Protein AF-A0A3N4JQL1-F1 (afdb_monomer)

Structure (mmCIF, N/CA/C/O backbone):
data_AF-A0A3N4JQL1-F1
#
_entry.id   AF-A0A3N4JQL1-F1
#
loop_
_atom_site.group_PDB
_atom_site.id
_atom_site.type_symbol
_atom_site.label_atom_id
_atom_site.label_alt_id
_atom_site.label_comp_id
_atom_site.label_asym_id
_atom_site.label_entity_id
_atom_site.label_seq_id
_atom_site.pdbx_PDB_ins_code
_atom_site.Cartn_x
_atom_site.Cartn_y
_atom_site.Cartn_z
_atom_site.occupancy
_atom_site.B_iso_or_equiv
_atom_site.auth_seq_id
_atom_site.auth_comp_id
_atom_site.auth_asym_id
_atom_site.auth_atom_id
_atom_site.pdbx_PDB_model_num
ATOM 1 N N . TYR A 1 1 ? 17.168 -10.521 4.144 1.00 56.81 1 TYR A N 1
ATOM 2 C CA . TYR A 1 1 ? 16.136 -9.722 3.453 1.00 56.81 1 TYR A CA 1
ATOM 3 C C . TYR A 1 1 ? 16.678 -9.298 2.098 1.00 56.81 1 TYR A C 1
ATOM 5 O O . TYR A 1 1 ? 17.847 -8.939 2.035 1.00 56.81 1 TYR A O 1
ATOM 13 N N . ARG A 1 2 ? 15.892 -9.402 1.019 1.00 80.06 2 ARG A N 1
ATOM 14 C CA . ARG A 1 2 ? 16.260 -8.841 -0.292 1.00 80.06 2 ARG A CA 1
ATOM 15 C C . ARG A 1 2 ? 15.625 -7.458 -0.396 1.00 80.06 2 ARG A C 1
ATOM 17 O O . ARG A 1 2 ? 14.426 -7.340 -0.173 1.00 80.06 2 ARG A O 1
ATOM 24 N N . VAL A 1 3 ? 16.432 -6.441 -0.678 1.00 80.75 3 VAL A N 1
ATOM 25 C CA . VAL A 1 3 ? 15.967 -5.067 -0.904 1.00 80.75 3 VAL A CA 1
ATOM 26 C C . VAL A 1 3 ? 15.779 -4.888 -2.405 1.00 80.75 3 VAL A C 1
ATOM 28 O O . VAL A 1 3 ? 16.675 -5.235 -3.175 1.00 80.75 3 VAL A O 1
ATOM 31 N N . VAL A 1 4 ? 14.611 -4.398 -2.817 1.00 80.88 4 VAL A N 1
ATOM 32 C CA . VAL A 1 4 ? 14.348 -4.075 -4.224 1.00 80.88 4 VAL A CA 1
ATOM 33 C C . VAL A 1 4 ? 15.148 -2.815 -4.576 1.00 80.88 4 VAL A C 1
ATOM 35 O O . VAL A 1 4 ? 15.063 -1.840 -3.825 1.00 80.88 4 VAL A O 1
ATOM 38 N N . PRO A 1 5 ? 15.941 -2.814 -5.664 1.00 80.31 5 PRO A N 1
ATOM 39 C CA . PRO A 1 5 ? 16.619 -1.609 -6.130 1.00 80.31 5 PRO A CA 1
ATOM 40 C C . PRO A 1 5 ? 15.597 -0.497 -6.375 1.00 80.31 5 PRO A C 1
ATOM 42 O O . PRO A 1 5 ? 14.609 -0.719 -7.071 1.00 80.31 5 PRO A O 1
ATOM 45 N N . TRP A 1 6 ? 15.826 0.678 -5.788 1.00 80.50 6 TRP A N 1
ATOM 46 C CA . TRP A 1 6 ? 14.898 1.802 -5.867 1.00 80.50 6 TRP A CA 1
ATOM 47 C C . TRP A 1 6 ? 15.574 3.024 -6.485 1.00 80.50 6 TRP A C 1
ATOM 49 O O . TRP A 1 6 ? 16.592 3.474 -5.946 1.00 80.50 6 TRP A O 1
ATOM 59 N N . PRO A 1 7 ? 15.044 3.581 -7.582 1.00 82.81 7 PRO A N 1
ATOM 60 C CA . PRO A 1 7 ? 15.579 4.811 -8.138 1.00 82.81 7 PRO A CA 1
ATOM 61 C C . PRO A 1 7 ? 15.299 6.008 -7.209 1.00 82.81 7 PRO A C 1
ATOM 63 O O . PRO A 1 7 ? 14.260 6.076 -6.544 1.00 82.81 7 PRO A O 1
ATOM 66 N N . PRO A 1 8 ? 16.234 6.967 -7.113 1.00 81.75 8 PRO A N 1
ATOM 67 C CA . PRO A 1 8 ? 16.028 8.163 -6.309 1.00 81.75 8 PRO A CA 1
ATOM 68 C C . PRO A 1 8 ? 14.855 8.983 -6.856 1.00 81.75 8 PRO A C 1
ATOM 70 O O . PRO A 1 8 ? 14.686 9.099 -8.062 1.00 81.75 8 PRO A O 1
ATOM 73 N N . GLN A 1 9 ? 14.087 9.605 -5.956 1.00 81.75 9 GLN A N 1
ATOM 74 C CA . GLN A 1 9 ? 12.955 10.480 -6.300 1.00 81.75 9 GLN A CA 1
ATOM 75 C C . GLN A 1 9 ? 11.821 9.812 -7.098 1.00 81.75 9 GLN A C 1
ATOM 77 O O . GLN A 1 9 ? 11.056 10.519 -7.745 1.00 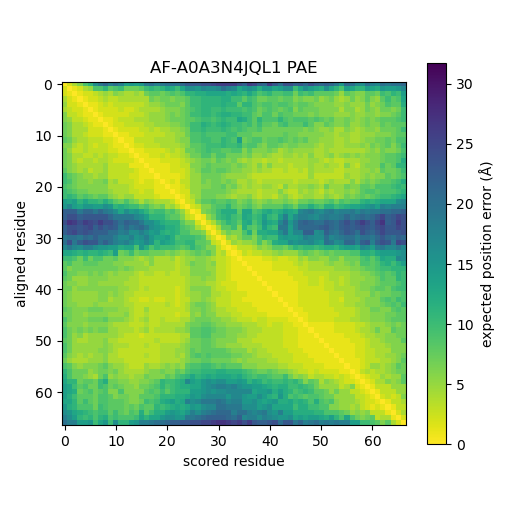81.75 9 GLN A O 1
ATOM 82 N N . SER A 1 10 ? 11.650 8.491 -6.989 1.00 83.00 10 SER A N 1
ATOM 83 C CA . SER A 1 10 ? 10.534 7.773 -7.624 1.00 83.00 10 SER A CA 1
ATOM 84 C C . SER A 1 10 ? 9.479 7.317 -6.606 1.00 83.00 10 SER A C 1
ATOM 86 O O . SER A 1 10 ? 9.424 6.137 -6.254 1.00 83.00 10 SER A O 1
ATOM 88 N N . PRO A 1 11 ? 8.674 8.229 -6.024 1.00 81.31 11 PRO A N 1
ATOM 89 C CA . PRO A 1 11 ? 7.574 7.857 -5.134 1.00 81.31 11 PRO A CA 1
ATOM 90 C C . PRO A 1 11 ? 6.409 7.200 -5.890 1.00 81.31 11 PRO A C 1
ATOM 92 O O . PRO A 1 11 ? 5.631 6.467 -5.289 1.00 81.31 11 PRO A O 1
ATOM 95 N N . ASP A 1 12 ? 6.293 7.465 -7.187 1.00 78.94 12 ASP A N 1
ATOM 96 C CA . ASP A 1 12 ? 5.337 6.898 -8.139 1.00 78.94 12 ASP A CA 1
ATOM 97 C C . ASP A 1 12 ? 5.482 5.382 -8.292 1.00 78.94 12 ASP A C 1
ATOM 99 O O . ASP A 1 12 ? 4.477 4.675 -8.350 1.00 78.94 12 ASP A O 1
ATOM 103 N N . LEU A 1 13 ? 6.715 4.875 -8.233 1.00 77.88 13 LEU A N 1
ATOM 104 C CA . LEU A 1 13 ? 6.971 3.438 -8.237 1.00 77.88 13 LEU A CA 1
ATOM 105 C C . LEU A 1 13 ? 6.487 2.754 -6.951 1.00 77.88 13 LEU A C 1
ATOM 107 O O . LEU A 1 13 ? 6.290 1.539 -6.932 1.00 77.88 13 LEU A O 1
ATOM 111 N N . ASN A 1 14 ? 6.289 3.503 -5.857 1.00 83.75 14 ASN A N 1
ATOM 112 C CA . ASN A 1 14 ? 5.944 2.933 -4.560 1.00 83.75 14 ASN A CA 1
ATOM 113 C C . ASN A 1 14 ? 4.438 2.735 -4.440 1.00 83.75 14 ASN A C 1
ATOM 115 O O . ASN A 1 14 ? 3.681 3.684 -4.231 1.00 83.75 14 ASN A O 1
ATOM 119 N N . VAL A 1 15 ? 4.016 1.469 -4.467 1.00 82.38 15 VAL A N 1
ATOM 120 C CA . VAL A 1 15 ? 2.617 1.055 -4.302 1.00 82.38 15 VAL A CA 1
ATOM 121 C C . VAL A 1 15 ? 1.962 1.692 -3.071 1.00 82.38 15 VAL A C 1
ATOM 123 O O . VAL A 1 15 ? 0.783 2.047 -3.134 1.00 82.38 15 VAL A O 1
ATOM 126 N N . ILE A 1 16 ? 2.713 1.931 -1.986 1.00 84.50 16 ILE A N 1
ATOM 127 C CA . ILE A 1 16 ? 2.163 2.555 -0.775 1.00 84.50 16 ILE A CA 1
ATOM 128 C C . ILE A 1 16 ? 1.613 3.959 -1.037 1.00 84.50 16 ILE A C 1
ATOM 130 O O . ILE A 1 16 ? 0.620 4.338 -0.429 1.00 84.50 16 ILE A O 1
ATOM 134 N N . LYS A 1 17 ? 2.164 4.717 -1.995 1.00 83.62 17 LYS A N 1
ATOM 135 C CA . LYS A 1 17 ? 1.662 6.060 -2.322 1.00 83.62 17 LYS A CA 1
ATOM 136 C C . LYS A 1 17 ? 0.248 6.032 -2.883 1.00 83.62 17 LYS A C 1
ATOM 138 O O . LYS A 1 17 ? -0.518 6.968 -2.659 1.00 83.62 17 LYS A O 1
ATOM 143 N N . ASN A 1 18 ? -0.132 4.955 -3.564 1.00 80.88 18 ASN A N 1
ATOM 144 C CA . ASN A 1 18 ? -1.502 4.769 -4.041 1.00 80.88 18 ASN A CA 1
ATOM 145 C C . ASN A 1 18 ? -2.463 4.365 -2.916 1.00 80.88 18 ASN A C 1
ATOM 147 O O . ASN A 1 18 ? -3.648 4.692 -2.981 1.00 80.88 18 ASN A O 1
ATOM 151 N N . VAL A 1 19 ? -1.955 3.691 -1.884 1.00 82.81 19 VAL A N 1
ATOM 152 C CA . VAL A 1 19 ? -2.711 3.321 -0.680 1.00 82.81 19 VAL A CA 1
ATOM 153 C C . VAL A 1 19 ? -2.914 4.545 0.218 1.00 82.81 19 VAL A C 1
ATOM 155 O O . VAL A 1 19 ? -4.046 4.867 0.566 1.00 82.81 19 VAL A O 1
ATOM 158 N N . GLU A 1 20 ? -1.852 5.307 0.481 1.00 82.06 20 GLU A N 1
ATOM 159 C CA . GLU A 1 20 ? -1.876 6.571 1.229 1.00 82.06 20 GLU A CA 1
ATOM 160 C C . GLU A 1 20 ? -2.907 7.551 0.653 1.00 82.06 20 GLU A C 1
ATOM 162 O O . GLU A 1 20 ? -3.718 8.109 1.385 1.00 82.06 20 GLU A O 1
ATOM 167 N N . LYS A 1 21 ? -2.955 7.715 -0.675 1.00 79.88 21 LYS A N 1
ATOM 168 C CA . LYS A 1 21 ? -3.955 8.569 -1.344 1.00 79.88 21 LYS A CA 1
ATOM 169 C C . LYS A 1 21 ? -5.408 8.163 -1.082 1.00 79.88 21 LYS A C 1
ATOM 171 O O . LYS A 1 21 ? -6.292 8.982 -1.318 1.00 79.88 21 LYS A O 1
ATOM 176 N N . LYS A 1 22 ? -5.685 6.915 -0.696 1.00 75.88 22 LYS A N 1
ATOM 177 C CA . LYS A 1 22 ? -7.038 6.470 -0.328 1.00 75.88 22 LYS A CA 1
ATOM 178 C C . LYS A 1 22 ? -7.337 6.809 1.127 1.00 75.88 22 LYS A C 1
ATOM 180 O O . LYS A 1 22 ? -8.373 7.406 1.381 1.00 75.88 22 LYS A O 1
ATOM 185 N N . VAL A 1 23 ? -6.388 6.536 2.020 1.00 79.44 23 VAL A N 1
ATOM 186 C CA . VAL A 1 23 ? -6.512 6.794 3.463 1.00 79.44 23 VAL A CA 1
ATOM 187 C C . VAL A 1 23 ? -6.569 8.300 3.770 1.00 79.44 23 VAL A C 1
ATOM 189 O O . VAL A 1 23 ? -7.400 8.753 4.548 1.00 79.44 23 VAL A O 1
ATOM 192 N N . TYR A 1 24 ? -5.762 9.125 3.096 1.00 73.06 24 TYR A N 1
ATOM 193 C CA . TYR A 1 24 ? -5.688 10.573 3.348 1.00 73.06 24 TYR A CA 1
ATOM 194 C C . TYR A 1 24 ? -6.813 11.412 2.712 1.00 73.06 24 TYR A C 1
ATOM 196 O O . TYR A 1 24 ? -6.729 12.639 2.711 1.00 73.06 24 TYR A O 1
ATOM 204 N N . LYS A 1 25 ? -7.871 10.803 2.156 1.00 68.06 25 LYS A N 1
ATOM 205 C CA . LYS A 1 25 ? -9.007 11.551 1.574 1.00 68.06 25 LYS A CA 1
ATOM 206 C C . LYS A 1 25 ? -9.956 12.170 2.609 1.00 68.06 25 LYS A C 1
ATOM 208 O O . LYS A 1 25 ? -10.863 12.898 2.206 1.00 68.06 25 LYS A O 1
ATOM 213 N N . TYR A 1 26 ? -9.761 11.919 3.904 1.00 63.88 26 TYR A N 1
ATOM 214 C CA . TYR A 1 26 ? -10.629 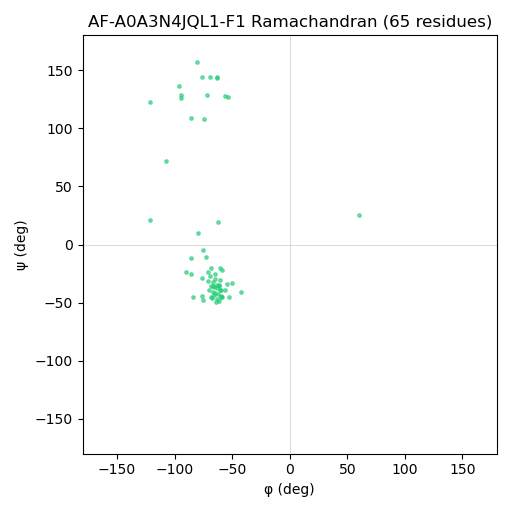12.453 4.956 1.00 63.88 26 TYR A CA 1
ATOM 215 C C . TYR A 1 26 ? -10.384 13.940 5.248 1.00 63.88 26 TYR A C 1
ATOM 217 O O . TYR A 1 26 ? -9.246 14.414 5.176 1.00 63.88 26 TYR A O 1
ATOM 225 N N . PRO A 1 27 ? -11.446 14.705 5.567 1.00 56.69 27 PRO A N 1
ATOM 226 C CA . PRO A 1 27 ? -11.346 16.136 5.799 1.00 56.69 27 PRO A CA 1
ATOM 227 C C . PRO A 1 27 ? -10.458 16.455 7.007 1.00 56.69 27 PRO A C 1
ATOM 229 O O . PRO A 1 27 ? -10.477 15.777 8.030 1.00 56.69 27 PRO A O 1
ATOM 232 N N . GLN A 1 28 ? -9.715 17.552 6.863 1.00 57.84 28 GLN A N 1
ATOM 233 C CA . GLN A 1 28 ? -8.654 18.091 7.726 1.00 57.84 28 GLN A CA 1
ATOM 234 C C . GLN A 1 28 ? -9.083 18.494 9.161 1.00 57.84 28 GLN A C 1
ATOM 236 O O . GLN A 1 28 ? -8.397 19.294 9.792 1.00 57.84 28 GLN A O 1
ATOM 241 N N . ALA A 1 29 ? -10.209 17.997 9.680 1.00 56.50 29 ALA A N 1
ATOM 242 C CA . ALA A 1 29 ? -10.866 18.511 10.887 1.00 56.50 29 ALA A CA 1
ATOM 243 C C . ALA A 1 29 ? -11.038 17.480 12.019 1.00 56.50 29 ALA A C 1
ATOM 245 O O . ALA A 1 29 ? -11.888 17.669 12.884 1.00 56.50 29 ALA A O 1
ATOM 246 N N . LEU A 1 30 ? -10.251 16.404 12.022 1.00 63.72 30 LEU A N 1
ATOM 247 C CA . LEU A 1 30 ? -10.218 15.439 13.123 1.00 63.72 30 LEU A CA 1
ATOM 248 C C . LEU A 1 30 ? -9.058 15.779 14.070 1.00 63.72 30 LEU A C 1
ATOM 250 O O . LEU A 1 30 ? -7.954 16.102 13.623 1.00 63.72 30 LEU A O 1
ATOM 254 N N . TYR A 1 31 ? -9.294 15.732 15.381 1.00 69.25 31 TYR A N 1
ATOM 255 C CA . TYR A 1 31 ? -8.226 15.888 16.374 1.00 69.25 31 TYR A CA 1
ATOM 256 C C . TYR A 1 31 ? -7.467 14.560 16.531 1.00 69.25 31 TYR A C 1
ATOM 258 O O . TYR A 1 31 ? -7.986 13.499 16.206 1.00 69.25 31 TYR A O 1
ATOM 266 N N . GLY A 1 32 ? -6.218 14.596 17.009 1.00 67.69 32 GLY A N 1
ATOM 267 C CA . GLY A 1 32 ? -5.239 13.497 16.876 1.00 67.69 32 GLY A CA 1
ATOM 268 C C . GLY A 1 32 ? -5.733 12.056 17.110 1.00 67.69 32 GLY A C 1
ATOM 269 O O . GLY A 1 32 ? -5.357 11.172 16.347 1.00 67.69 32 GLY A O 1
ATOM 270 N N . GLY A 1 33 ? -6.579 11.808 18.116 1.00 73.25 33 GLY A N 1
ATOM 271 C CA . GLY A 1 33 ? -7.140 10.469 18.362 1.00 73.25 33 GLY A CA 1
ATOM 272 C C . GLY A 1 33 ? -8.157 10.023 17.306 1.00 73.25 33 GLY A C 1
ATOM 273 O O . GLY A 1 33 ? -8.135 8.878 16.872 1.00 73.25 33 GLY A O 1
ATOM 274 N N . GLU A 1 34 ? -8.994 10.944 16.836 1.00 78.62 34 GLU A N 1
ATOM 275 C CA . GLU A 1 34 ? -9.996 10.696 15.796 1.00 78.62 34 GLU A CA 1
ATOM 276 C C . GLU A 1 34 ? -9.335 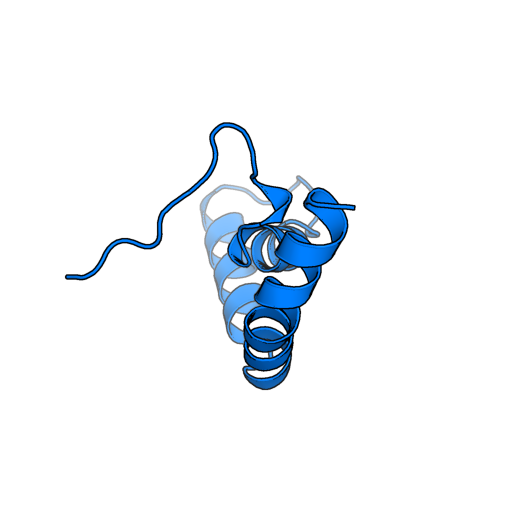10.491 14.426 1.00 78.62 34 GLU A C 1
ATOM 278 O O . GLU A 1 34 ? -9.813 9.696 13.621 1.00 78.62 34 GLU A O 1
ATOM 283 N N . LEU A 1 35 ? -8.194 11.153 14.180 1.00 81.75 35 LEU A N 1
ATOM 284 C CA . LEU A 1 35 ? -7.382 10.920 12.982 1.00 81.75 35 LEU A CA 1
ATOM 285 C C . LEU A 1 35 ? -6.858 9.486 12.919 1.00 81.75 35 LEU A C 1
ATOM 287 O O . LEU A 1 35 ? -6.874 8.893 11.844 1.00 81.75 35 LEU A O 1
ATOM 291 N N . TRP A 1 36 ? -6.384 8.938 14.044 1.00 82.31 36 TRP A N 1
ATOM 292 C CA . TRP A 1 36 ? -5.864 7.571 14.073 1.00 82.31 36 TRP A CA 1
ATOM 293 C C . TRP A 1 36 ? -6.964 6.558 13.759 1.00 82.31 36 TRP A C 1
ATOM 295 O O . TRP A 1 36 ? -6.789 5.741 12.861 1.00 82.31 36 TRP A O 1
ATOM 305 N N . THR A 1 37 ? -8.109 6.663 14.438 1.00 84.50 37 THR A N 1
ATOM 306 C CA . THR A 1 37 ? -9.254 5.770 14.211 1.00 84.50 37 THR A CA 1
ATOM 307 C C . THR A 1 37 ? -9.760 5.855 12.774 1.00 84.50 37 THR A C 1
ATOM 309 O O . THR A 1 37 ? -9.924 4.821 12.140 1.00 84.50 37 THR A O 1
ATOM 312 N N . ALA A 1 38 ? -9.911 7.058 12.214 1.00 82.69 38 ALA A N 1
ATOM 313 C CA . ALA A 1 38 ? -10.322 7.208 10.818 1.00 82.69 38 ALA A CA 1
ATOM 314 C C . ALA A 1 38 ? -9.297 6.610 9.834 1.00 82.69 38 ALA A C 1
ATOM 316 O O . ALA A 1 38 ? -9.677 6.008 8.834 1.00 82.69 38 ALA A O 1
ATOM 317 N N . CYS A 1 39 ? -7.993 6.743 10.111 1.00 83.81 39 CYS A N 1
ATOM 318 C CA . CYS A 1 39 ? -6.963 6.099 9.291 1.00 83.81 39 CYS A CA 1
ATOM 319 C C . CYS A 1 39 ? -7.045 4.570 9.362 1.00 83.81 39 CYS A C 1
ATOM 321 O O . CYS A 1 39 ? -6.861 3.913 8.341 1.00 83.81 39 CYS A O 1
ATOM 323 N N . GLU A 1 40 ? -7.283 4.018 10.551 1.00 87.12 40 GLU A N 1
ATOM 324 C CA . GLU A 1 40 ? -7.387 2.575 10.786 1.00 87.12 40 GLU A CA 1
ATOM 325 C C . GLU A 1 40 ? -8.630 1.985 10.107 1.00 87.12 40 GLU A C 1
ATOM 327 O O . GLU A 1 40 ? -8.514 1.010 9.370 1.00 87.12 40 GLU 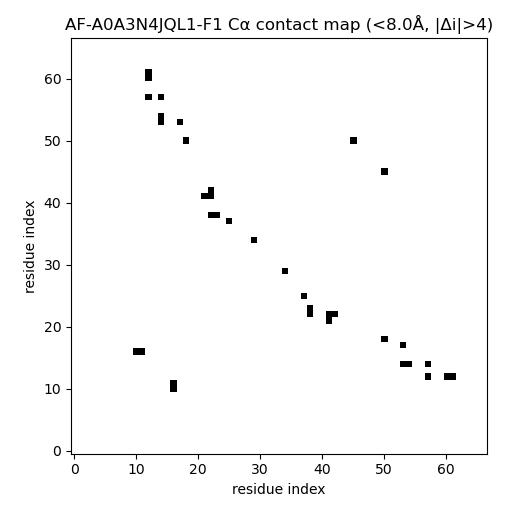A O 1
ATOM 332 N N . GLU A 1 41 ? -9.790 2.630 10.245 1.00 88.31 41 GLU A N 1
ATOM 333 C CA . GLU A 1 41 ? -11.030 2.219 9.574 1.00 88.31 41 GLU A CA 1
ATOM 334 C C . GLU A 1 41 ? -10.878 2.208 8.048 1.00 88.31 41 GLU A C 1
ATOM 336 O O . GLU A 1 41 ? -11.259 1.244 7.382 1.00 88.31 41 GLU A O 1
ATOM 341 N N . GLU A 1 42 ? -10.277 3.256 7.481 1.00 86.88 42 GLU A N 1
ATOM 342 C CA . GLU A 1 42 ? -10.030 3.323 6.041 1.00 86.88 42 GLU A CA 1
ATOM 343 C C . GLU A 1 42 ? -8.997 2.308 5.576 1.00 86.88 42 GLU A C 1
ATOM 345 O O . GLU A 1 42 ? -9.130 1.777 4.476 1.00 86.88 42 GLU A O 1
ATOM 350 N N . TRP A 1 43 ? -7.978 2.037 6.392 1.00 89.00 43 TRP A N 1
ATOM 351 C CA . TRP A 1 43 ? -6.984 1.008 6.114 1.00 89.00 43 TRP A CA 1
ATOM 352 C C . TRP A 1 43 ? -7.623 -0.383 6.059 1.00 89.00 43 TRP A C 1
ATOM 354 O O . TRP A 1 43 ? -7.400 -1.122 5.098 1.00 89.00 43 TRP A O 1
ATOM 364 N N . ASP A 1 44 ? -8.470 -0.709 7.033 1.00 90.38 44 ASP A N 1
ATOM 365 C CA . ASP A 1 44 ? -9.174 -1.992 7.109 1.00 90.38 44 ASP A CA 1
ATOM 366 C C . ASP A 1 44 ? -10.242 -2.142 6.014 1.00 90.38 44 ASP A C 1
ATOM 368 O O . ASP A 1 44 ? -10.523 -3.251 5.555 1.00 90.38 44 ASP A O 1
ATOM 372 N N . ALA A 1 45 ? -10.802 -1.030 5.528 1.00 90.62 45 ALA A N 1
ATOM 373 C CA . ALA A 1 45 ? -11.742 -1.016 4.410 1.00 90.62 45 ALA A CA 1
ATOM 374 C C . ALA A 1 45 ? -11.084 -1.280 3.039 1.00 90.62 45 ALA A C 1
ATOM 376 O O . ALA A 1 45 ? -11.786 -1.484 2.037 1.00 90.62 45 ALA A O 1
ATOM 377 N N . ILE A 1 46 ? -9.748 -1.282 2.939 1.00 88.56 46 ILE A N 1
ATOM 378 C CA . ILE A 1 46 ? -9.061 -1.540 1.669 1.00 88.56 46 ILE A CA 1
ATOM 379 C C . ILE A 1 46 ? -9.137 -3.027 1.328 1.00 88.56 46 ILE A C 1
ATOM 381 O O . ILE A 1 46 ? -8.416 -3.858 1.870 1.00 88.56 46 ILE A O 1
ATOM 385 N N . GLU A 1 47 ? -9.950 -3.355 0.325 1.00 92.56 47 GLU A N 1
ATOM 386 C CA . GLU A 1 47 ? -9.980 -4.704 -0.243 1.00 92.56 47 GLU A CA 1
ATOM 387 C C . GLU A 1 47 ? -8.580 -5.168 -0.675 1.00 92.56 47 GLU A C 1
ATOM 389 O O . GLU A 1 47 ? -7.914 -4.531 -1.503 1.00 92.56 47 GLU A O 1
ATOM 394 N N . GLN A 1 48 ? -8.176 -6.340 -0.182 1.00 90.88 48 GLN A N 1
ATOM 395 C CA . GLN A 1 48 ? -6.889 -6.959 -0.497 1.00 90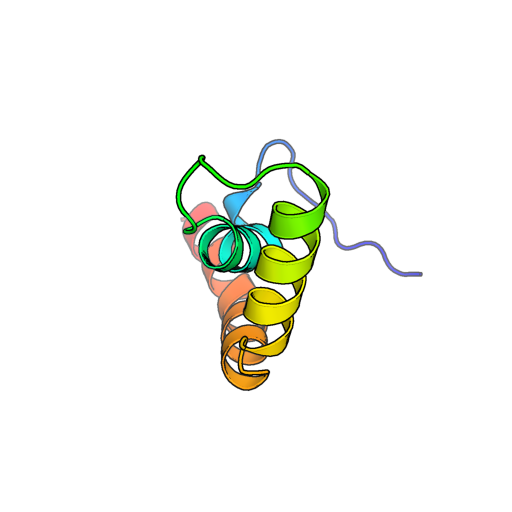.88 48 GLN A CA 1
ATOM 396 C C . GLN A 1 48 ? -6.665 -7.111 -2.010 1.00 90.88 48 GLN A C 1
ATOM 398 O O . GLN A 1 48 ? -5.545 -6.950 -2.497 1.00 90.88 48 GLN A O 1
ATOM 403 N N . ASP A 1 49 ? -7.725 -7.357 -2.781 1.00 91.94 49 ASP A N 1
ATOM 404 C CA . ASP A 1 49 ? -7.641 -7.473 -4.237 1.00 91.94 49 ASP A CA 1
ATOM 405 C C . ASP A 1 49 ? -7.196 -6.173 -4.907 1.00 91.94 49 ASP A C 1
ATOM 407 O O . ASP A 1 49 ? -6.407 -6.207 -5.854 1.00 91.94 49 ASP A O 1
ATOM 411 N N . LYS A 1 50 ? -7.596 -5.013 -4.373 1.00 87.44 50 LYS A N 1
ATOM 412 C CA . LYS A 1 50 ? -7.127 -3.711 -4.868 1.00 87.44 50 LYS A CA 1
ATOM 413 C C . LYS A 1 50 ? -5.627 -3.539 -4.623 1.00 87.44 50 LYS A C 1
ATOM 415 O O . LYS A 1 50 ? -4.944 -2.975 -5.475 1.00 87.44 50 LYS A O 1
ATOM 420 N N . ILE A 1 51 ? -5.103 -4.043 -3.503 1.00 88.19 51 ILE A N 1
ATOM 421 C CA . ILE A 1 51 ? -3.660 -4.044 -3.207 1.00 88.19 51 ILE A CA 1
ATOM 422 C C . ILE A 1 51 ? -2.928 -4.996 -4.160 1.00 88.19 51 ILE A C 1
ATOM 424 O O . ILE A 1 51 ? -1.916 -4.627 -4.755 1.00 88.19 51 ILE A O 1
ATOM 428 N N . ASN A 1 52 ? -3.471 -6.196 -4.368 1.00 89.62 52 ASN A N 1
ATOM 429 C CA . ASN A 1 52 ? -2.896 -7.196 -5.267 1.00 89.62 52 ASN A CA 1
ATOM 430 C C . ASN A 1 52 ? -2.806 -6.690 -6.711 1.00 89.62 52 ASN A C 1
ATOM 432 O O . ASN A 1 52 ? -1.815 -6.955 -7.392 1.00 89.62 52 ASN A O 1
ATOM 436 N N . VAL A 1 53 ? -3.817 -5.954 -7.181 1.00 88.81 53 VAL A N 1
ATOM 437 C CA . VAL A 1 53 ? -3.786 -5.301 -8.497 1.00 88.81 53 VAL A CA 1
ATOM 438 C C . VAL A 1 53 ? -2.643 -4.291 -8.568 1.00 88.81 53 VAL A C 1
ATOM 440 O O . VAL A 1 53 ? -1.850 -4.375 -9.499 1.0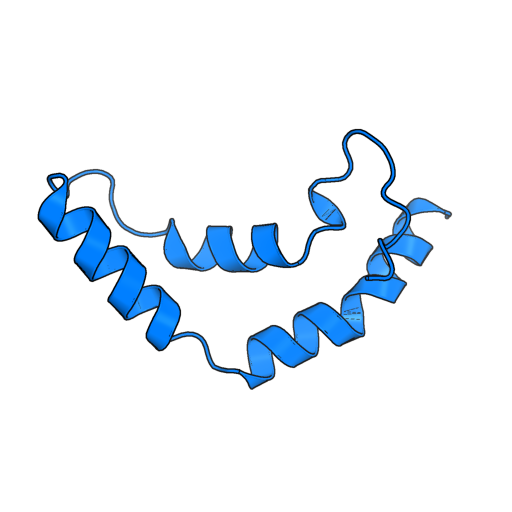0 88.81 53 VAL A O 1
ATOM 443 N N . LEU A 1 54 ? -2.493 -3.412 -7.570 1.00 84.50 54 LEU A N 1
A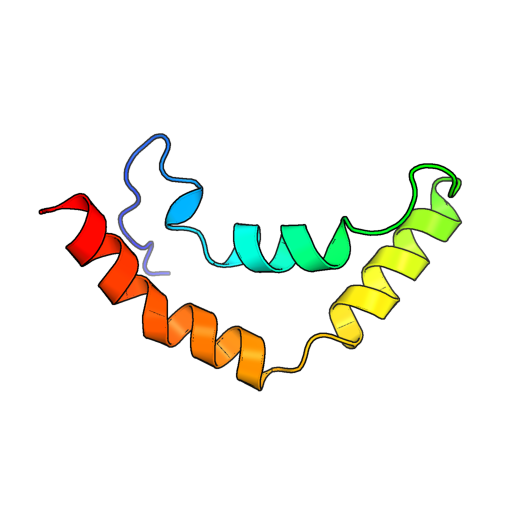TOM 444 C CA . LEU A 1 54 ? -1.418 -2.410 -7.556 1.00 84.50 54 LEU A CA 1
ATOM 445 C C . LEU A 1 54 ? -0.017 -3.038 -7.590 1.00 84.50 54 LEU A C 1
ATOM 447 O O . LEU A 1 54 ? 0.869 -2.535 -8.275 1.00 84.50 54 LEU A O 1
ATOM 451 N N . ILE A 1 55 ? 0.185 -4.151 -6.880 1.00 85.94 55 ILE A N 1
ATOM 452 C CA . ILE A 1 55 ? 1.454 -4.893 -6.906 1.00 85.94 55 ILE A CA 1
ATOM 453 C C . ILE A 1 55 ? 1.703 -5.485 -8.298 1.00 85.94 55 ILE A C 1
ATOM 455 O O . ILE A 1 55 ? 2.816 -5.404 -8.813 1.00 85.94 55 ILE A O 1
ATOM 459 N N . LYS A 1 56 ? 0.673 -6.070 -8.924 1.00 84.88 56 LYS A N 1
ATOM 460 C CA . LYS A 1 56 ? 0.777 -6.682 -10.259 1.00 84.88 56 LYS A CA 1
ATOM 461 C C . LYS A 1 56 ? 1.053 -5.666 -11.363 1.00 84.88 56 LYS A C 1
ATOM 463 O O . LYS A 1 56 ? 1.713 -6.023 -12.331 1.00 84.88 56 LYS A O 1
ATOM 468 N N . THR A 1 57 ? 0.553 -4.439 -11.233 1.00 80.19 57 THR A N 1
ATOM 469 C CA . THR A 1 57 ? 0.749 -3.368 -12.223 1.00 80.19 57 THR A CA 1
ATOM 470 C C . THR A 1 57 ? 2.050 -2.592 -12.010 1.00 80.19 57 THR A C 1
ATOM 472 O O . THR A 1 57 ? 2.462 -1.853 -12.891 1.00 80.19 57 THR A O 1
ATOM 475 N N . MET A 1 58 ? 2.739 -2.768 -10.877 1.00 78.38 58 MET A N 1
ATOM 476 C CA . MET A 1 58 ? 3.993 -2.064 -10.571 1.00 78.38 58 MET A CA 1
ATOM 477 C C . MET A 1 58 ? 5.103 -2.245 -11.631 1.00 78.38 58 MET A C 1
ATOM 479 O O . MET A 1 58 ? 5.778 -1.261 -11.921 1.00 78.38 58 MET A O 1
ATOM 483 N N . PRO A 1 59 ? 5.304 -3.430 -12.250 1.00 74.81 59 PRO A N 1
ATOM 484 C CA . PRO A 1 59 ? 6.270 -3.582 -13.342 1.00 74.81 59 PRO A CA 1
ATOM 485 C C . PRO A 1 59 ? 5.948 -2.712 -14.563 1.00 74.81 59 PRO A C 1
ATOM 487 O O . PRO A 1 59 ? 6.861 -2.178 -15.173 1.00 74.81 59 PRO A O 1
ATOM 490 N N . GLN A 1 60 ? 4.663 -2.501 -14.867 1.00 71.94 60 GLN A N 1
ATOM 491 C CA . GLN A 1 60 ? 4.237 -1.666 -15.997 1.00 71.94 60 GLN A CA 1
ATOM 492 C C . GLN A 1 60 ? 4.616 -0.199 -15.769 1.00 71.94 60 GLN A C 1
ATOM 494 O O . GLN A 1 60 ? 5.052 0.469 -16.691 1.00 71.94 60 GLN A O 1
ATOM 499 N N . CYS A 1 61 ? 4.556 0.276 -14.520 1.00 65.75 61 CYS A N 1
ATOM 500 C CA . CYS A 1 61 ? 5.030 1.616 -14.173 1.00 65.75 61 CYS A CA 1
ATOM 501 C C . CYS A 1 61 ? 6.545 1.785 -14.366 1.00 65.75 61 CYS A C 1
ATOM 503 O O . CYS A 1 61 ? 7.006 2.905 -14.530 1.00 65.75 61 CYS A O 1
ATOM 505 N N . ILE A 1 62 ? 7.327 0.702 -14.299 1.00 69.69 62 ILE A N 1
ATOM 506 C CA . ILE A 1 62 ? 8.767 0.752 -14.584 1.00 69.69 62 ILE A CA 1
ATOM 507 C C . ILE A 1 62 ? 8.987 0.844 -16.093 1.00 69.69 62 ILE A C 1
ATOM 509 O O . ILE A 1 62 ? 9.800 1.657 -16.525 1.00 69.69 62 ILE A O 1
ATOM 513 N N . ASP A 1 63 ? 8.252 0.049 -16.872 1.00 71.50 63 ASP A N 1
ATOM 514 C CA . ASP A 1 63 ? 8.310 0.087 -18.336 1.00 71.50 63 ASP A CA 1
ATOM 515 C C . ASP A 1 63 ? 7.914 1.484 -18.863 1.00 71.50 63 ASP A C 1
ATOM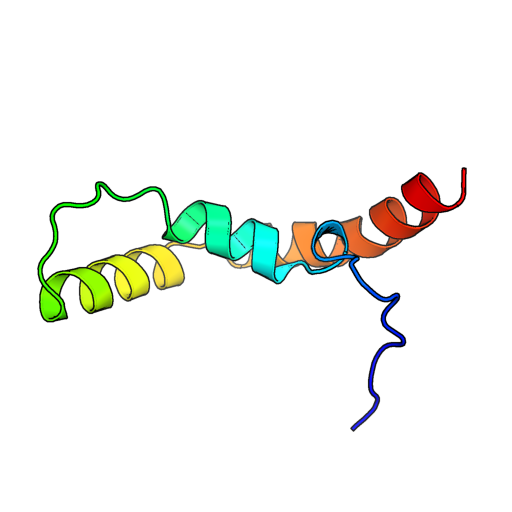 517 O O . ASP A 1 63 ? 8.661 2.069 -19.642 1.00 71.50 63 ASP A O 1
ATOM 521 N N . ASP A 1 64 ? 6.842 2.084 -18.329 1.00 68.88 64 ASP A N 1
ATOM 522 C CA . ASP A 1 64 ? 6.367 3.436 -18.685 1.00 68.88 64 ASP A CA 1
ATOM 523 C C . ASP A 1 64 ? 7.385 4.568 -18.401 1.00 68.88 64 ASP A C 1
ATOM 525 O O . ASP A 1 64 ? 7.245 5.667 -18.933 1.00 68.88 64 ASP A O 1
ATOM 529 N N . ILE A 1 65 ? 8.377 4.350 -17.525 1.00 65.00 65 ILE A N 1
ATOM 530 C CA . ILE A 1 65 ? 9.437 5.332 -17.206 1.00 65.00 65 ILE A CA 1
ATOM 531 C C . ILE A 1 65 ? 10.655 5.167 -18.127 1.00 65.00 65 ILE A C 1
ATOM 533 O O . ILE A 1 65 ? 11.462 6.091 -18.259 1.00 65.00 65 ILE A O 1
ATOM 537 N N . ILE A 1 66 ? 10.837 3.973 -18.694 1.00 67.31 66 ILE A N 1
ATOM 538 C CA . ILE A 1 66 ? 11.982 3.633 -19.545 1.00 67.31 66 ILE A CA 1
ATOM 539 C C . ILE A 1 66 ? 11.732 4.045 -21.010 1.00 67.31 66 ILE A C 1
ATOM 541 O O . ILE A 1 66 ? 12.713 4.297 -21.716 1.00 67.31 66 ILE A O 1
ATOM 545 N N . ASP A 1 67 ? 10.467 4.146 -21.434 1.00 52.69 67 ASP A N 1
ATOM 546 C CA . ASP A 1 67 ? 10.030 4.665 -22.747 1.00 52.69 67 ASP A CA 1
ATOM 547 C C . ASP A 1 67 ? 10.120 6.204 -22.867 1.00 52.69 67 ASP A C 1
ATOM 549 O O . ASP A 1 67 ? 10.532 6.684 -23.955 1.00 52.69 67 ASP A O 1
#

Sequence (67 aa):
YRVVPWPPQSPDLNVIKNVEKKVYKYPQALYGGELWTACEEEWDAIEQDKINVLIKTMPQCIDDIID

Foldseek 3Di:
DDDDDDDPPPCVLPLVVVVCVQLPPDDPPDDDVRSVVSSVVSNVVDDVVVSVVSVVCSVVVVVVVVD

Radius of gyration: 14.94 Å; Cα contacts (8 Å, |Δi|>4): 18; chains: 1; bounding box: 28×28×41 Å

Mean predicted aligned 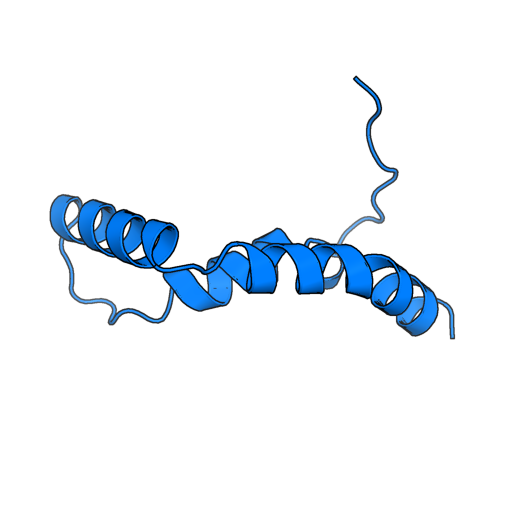error: 7.54 Å

Secondary structure (DSSP, 8-state):
-PPPP--TT-STT-HHHHHHHHHTTS-S---HHHHHHHHHHHHHTS-HHHHHHHHHHHHHHHHHHH-

Solvent-accessible surface area (backbone atoms only — not comparable to full-atom values): 4296 Å² total; per-residue (Å²): 137,89,79,78,91,73,70,84,93,50,62,83,72,37,60,61,55,66,51,47,63,60,47,67,67,63,76,96,80,58,57,76,70,56,45,52,52,54,39,49,55,46,54,72,65,54,56,65,66,63,54,53,48,48,63,70,48,43,64,56,59,53,53,69,70,73,112

Organism: NCBI:txid1336337

InterPro domains:
  IPR036397 Ribonuclease H superfamily [G3DSA:3.30.420.10] (1-67)

pLDDT: mean 78.47, std 9.64, range [52.69, 92.56]